Protein AF-A0A8S2FUF8-F1 (afdb_monomer)

Organism: NCBI:txid1234261

Nearest PDB structures (foldseek):
  6hts-assembly1_R  TM=6.579E-01  e=1.430E+00  Homo sapiens

Mean predicted aligned error: 11.36 Å

Radius of gyration: 38.09 Å; Cα contacts (8 Å, |Δi|>4): 50; chains: 1; bounding box: 66×16×119 Å

Structure (mmCIF, N/CA/C/O backbone):
data_AF-A0A8S2FUF8-F1
#
_entry.id   AF-A0A8S2FUF8-F1
#
loop_
_atom_site.group_PDB
_atom_site.id
_atom_site.type_symbol
_atom_site.label_atom_id
_atom_site.label_alt_id
_atom_site.label_comp_id
_atom_site.label_asym_id
_atom_site.label_entity_id
_atom_site.label_seq_id
_atom_site.pdbx_PDB_ins_code
_atom_site.Cartn_x
_atom_site.Cartn_y
_atom_site.Cartn_z
_atom_site.occupancy
_atom_site.B_iso_or_equiv
_atom_site.auth_seq_id
_atom_site.auth_comp_id
_atom_site.auth_asym_id
_atom_site.auth_atom_id
_atom_site.pdbx_PDB_model_num
ATOM 1 N N . ASP A 1 1 ? 19.694 -3.232 -60.286 1.00 44.47 1 ASP A N 1
ATOM 2 C CA . ASP A 1 1 ? 20.425 -2.310 -59.408 1.00 44.47 1 ASP A CA 1
ATOM 3 C C . ASP A 1 1 ? 19.526 -1.998 -58.233 1.00 44.47 1 ASP A C 1
ATOM 5 O O . ASP A 1 1 ? 18.818 -1.001 -58.242 1.00 44.47 1 ASP A O 1
ATOM 9 N N . ASP A 1 2 ? 19.454 -2.953 -57.304 1.00 50.28 2 ASP A N 1
ATOM 10 C CA . ASP A 1 2 ? 18.787 -2.753 -56.022 1.00 50.28 2 ASP A CA 1
ATOM 11 C C . ASP A 1 2 ? 19.748 -1.924 -55.171 1.00 50.28 2 ASP A C 1
ATOM 13 O O . ASP A 1 2 ? 20.763 -2.412 -54.676 1.00 50.28 2 ASP A O 1
ATOM 17 N N . ASP A 1 3 ? 19.481 -0.624 -55.143 1.00 54.78 3 ASP A N 1
ATOM 18 C CA . ASP A 1 3 ? 20.137 0.345 -54.278 1.00 54.78 3 ASP A CA 1
ATOM 19 C C . ASP A 1 3 ? 19.621 0.067 -52.854 1.00 54.78 3 ASP A C 1
ATOM 21 O O . ASP A 1 3 ? 18.620 0.639 -52.417 1.00 54.78 3 ASP A O 1
ATOM 25 N N . ASP A 1 4 ? 20.223 -0.910 -52.165 1.00 62.91 4 ASP A N 1
ATOM 26 C CA . ASP A 1 4 ? 19.974 -1.153 -50.743 1.00 62.91 4 ASP A CA 1
ATOM 27 C C . ASP A 1 4 ? 20.417 0.104 -49.987 1.00 62.91 4 ASP A C 1
ATOM 29 O O . ASP A 1 4 ? 21.601 0.313 -49.706 1.00 62.91 4 ASP A O 1
ATOM 33 N N . ALA A 1 5 ? 19.456 0.987 -49.712 1.00 74.69 5 ALA A N 1
ATOM 34 C CA . ALA A 1 5 ? 19.678 2.192 -48.939 1.00 74.69 5 ALA A CA 1
ATOM 35 C C . ALA A 1 5 ? 20.237 1.793 -47.569 1.00 74.69 5 ALA A C 1
ATOM 37 O O . ALA A 1 5 ? 19.558 1.189 -46.742 1.00 74.69 5 ALA A O 1
ATOM 38 N N . ILE A 1 6 ? 21.509 2.107 -47.349 1.00 76.56 6 ILE A N 1
ATOM 39 C CA . ILE A 1 6 ? 22.182 1.861 -46.082 1.00 76.56 6 ILE A CA 1
ATOM 40 C C . ILE A 1 6 ? 21.552 2.774 -45.025 1.00 76.56 6 ILE A C 1
ATOM 42 O O . ILE A 1 6 ? 21.750 3.990 -45.046 1.00 76.56 6 ILE A O 1
ATOM 46 N N . GLU A 1 7 ? 20.798 2.183 -44.100 1.00 86.88 7 GLU A N 1
ATOM 47 C CA . GLU A 1 7 ? 20.182 2.909 -42.990 1.00 86.88 7 GLU A CA 1
ATOM 48 C C . GLU A 1 7 ? 21.142 3.028 -41.796 1.00 86.88 7 GLU A C 1
ATOM 50 O O . GLU A 1 7 ? 21.804 2.069 -41.382 1.00 86.88 7 GLU A O 1
ATOM 55 N N . TYR A 1 8 ? 21.198 4.229 -41.220 1.00 92.06 8 TYR A N 1
ATOM 56 C CA . TYR A 1 8 ? 22.026 4.564 -40.062 1.00 92.06 8 TYR A CA 1
ATOM 57 C C . TYR A 1 8 ? 21.169 4.761 -38.816 1.00 92.06 8 TYR A C 1
ATOM 59 O O . TYR A 1 8 ? 19.994 5.115 -38.900 1.00 92.06 8 TYR A O 1
ATOM 67 N N . CYS A 1 9 ? 21.774 4.519 -37.657 1.00 94.38 9 CYS A N 1
ATOM 68 C CA . CYS A 1 9 ? 21.138 4.743 -36.368 1.00 94.38 9 CYS A CA 1
ATOM 69 C C . CYS A 1 9 ? 20.625 6.189 -36.242 1.00 94.38 9 CYS A C 1
ATOM 71 O O . CYS A 1 9 ? 21.354 7.139 -36.512 1.00 94.38 9 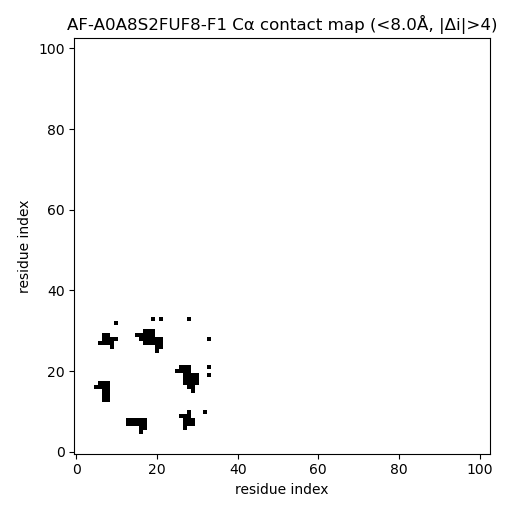CYS A O 1
ATOM 73 N N . GLU A 1 10 ? 19.389 6.349 -35.772 1.00 93.06 10 GLU A N 1
ATOM 74 C CA . GLU A 1 10 ? 18.709 7.648 -35.644 1.00 93.06 10 GLU A CA 1
ATOM 75 C C . GLU A 1 10 ? 19.153 8.471 -34.427 1.00 93.06 10 GLU A C 1
ATOM 77 O O . GLU A 1 10 ? 18.736 9.617 -34.262 1.00 93.06 10 GLU A O 1
ATOM 82 N N . VAL A 1 11 ? 19.988 7.901 -33.556 1.00 91.00 11 VAL A N 1
ATOM 83 C CA . VAL A 1 11 ? 20.613 8.653 -32.461 1.00 91.00 11 VAL A CA 1
ATOM 84 C C . VAL A 1 11 ? 21.607 9.657 -33.036 1.00 91.00 11 VAL A C 1
ATOM 86 O O . VAL A 1 11 ? 22.468 9.290 -33.837 1.00 91.00 11 VAL A O 1
ATOM 89 N N . GLU A 1 12 ? 21.497 10.916 -32.603 1.00 90.56 12 GLU A N 1
ATOM 90 C CA . GLU A 1 12 ? 22.367 12.003 -33.058 1.00 90.56 12 GLU A CA 1
ATOM 91 C C . GLU A 1 12 ? 23.850 11.626 -32.941 1.00 90.56 12 GLU A C 1
ATOM 93 O O . GLU A 1 12 ? 24.286 11.009 -31.971 1.00 90.56 12 GLU A O 1
ATOM 98 N N . GLU A 1 13 ? 24.624 11.990 -33.966 1.00 89.62 13 GLU A N 1
ATOM 99 C CA . GLU A 1 13 ? 26.068 11.728 -34.078 1.00 89.62 13 GLU A CA 1
ATOM 100 C C . GLU A 1 13 ? 26.480 10.245 -34.175 1.00 89.62 13 GLU A C 1
ATOM 102 O O . GLU A 1 13 ? 27.666 9.950 -34.367 1.00 89.62 13 GLU A O 1
ATOM 107 N N . CYS A 1 14 ? 25.534 9.301 -34.136 1.00 91.44 14 CYS A N 1
ATOM 108 C CA . CYS A 1 14 ? 25.818 7.892 -34.373 1.00 91.44 14 CYS A CA 1
ATOM 109 C C . CYS A 1 14 ? 26.072 7.630 -35.863 1.00 91.44 14 CYS A C 1
ATOM 111 O O . CYS A 1 14 ? 25.306 8.043 -36.731 1.00 91.44 14 CYS A O 1
ATOM 113 N N . LYS A 1 15 ? 27.162 6.922 -36.167 1.00 92.62 15 LYS A N 1
ATOM 114 C CA . LYS A 1 15 ? 27.544 6.542 -37.540 1.00 92.62 15 LYS A CA 1
ATOM 115 C C . LYS A 1 15 ? 27.420 5.042 -37.798 1.00 92.62 15 LYS A C 1
ATOM 117 O O . LYS A 1 15 ? 27.822 4.575 -38.861 1.00 92.62 15 LYS A O 1
ATOM 122 N N . ASP A 1 16 ? 26.897 4.301 -36.826 1.00 93.12 16 ASP A N 1
ATOM 123 C CA . ASP A 1 16 ? 26.702 2.863 -36.943 1.00 93.12 16 ASP A CA 1
ATOM 124 C C . ASP A 1 16 ? 25.450 2.550 -37.762 1.00 93.12 16 ASP A C 1
ATOM 126 O O . ASP A 1 16 ? 24.460 3.291 -37.745 1.00 93.12 16 ASP A O 1
ATOM 130 N N . TYR A 1 17 ? 25.493 1.417 -38.457 1.00 92.56 17 TYR A N 1
ATOM 131 C CA . TYR A 1 17 ? 24.356 0.907 -39.211 1.00 92.56 17 TYR A CA 1
ATOM 132 C C . TYR A 1 17 ? 23.214 0.491 -38.285 1.00 92.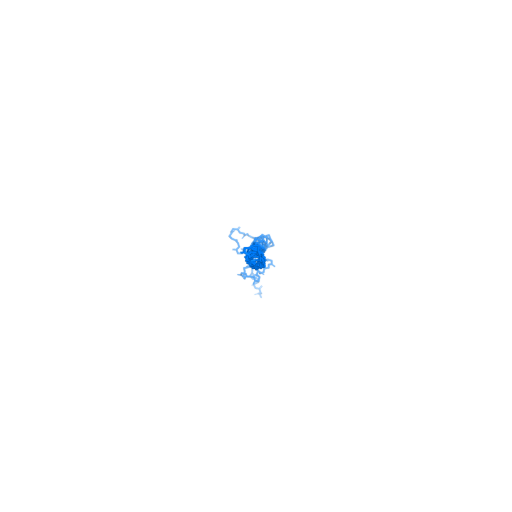56 17 TYR A C 1
ATOM 134 O O . TYR A 1 17 ? 23.431 0.009 -37.165 1.00 92.56 17 TYR A O 1
ATOM 142 N N . VAL A 1 18 ? 21.989 0.642 -38.784 1.00 93.25 18 VAL A N 1
ATOM 143 C CA . VAL A 1 18 ? 20.803 0.079 -38.140 1.00 93.25 18 VAL A CA 1
ATOM 144 C C . VAL A 1 18 ? 20.966 -1.426 -38.011 1.00 93.25 18 VAL A C 1
ATOM 146 O O . VAL A 1 18 ? 21.329 -2.118 -38.959 1.00 93.25 18 VAL A O 1
ATOM 149 N N . GLN A 1 19 ? 20.661 -1.938 -36.822 1.00 90.69 19 GLN A N 1
ATOM 150 C CA . GLN A 1 19 ? 20.547 -3.377 -36.601 1.00 90.69 19 GLN A CA 1
ATOM 151 C C . GLN A 1 19 ? 19.124 -3.805 -36.272 1.00 90.69 19 GLN A C 1
ATOM 153 O O . GLN A 1 19 ? 18.748 -4.949 -36.522 1.00 90.69 19 GLN A O 1
ATOM 158 N N . SER A 1 20 ? 18.325 -2.918 -35.681 1.00 92.12 20 SER A N 1
ATOM 159 C CA . SER A 1 20 ? 16.951 -3.238 -35.333 1.00 92.12 20 SER A CA 1
ATOM 160 C C . SER A 1 20 ? 16.110 -1.983 -35.162 1.00 92.12 20 SER A C 1
ATOM 162 O O . SER A 1 20 ? 16.612 -0.927 -34.776 1.00 92.12 20 SER A O 1
ATOM 164 N N . VAL A 1 21 ? 14.807 -2.139 -35.376 1.00 92.62 21 VAL A N 1
ATOM 165 C CA . VAL A 1 21 ? 13.807 -1.122 -35.065 1.00 92.62 21 VAL A CA 1
ATOM 166 C C . VAL A 1 21 ? 13.263 -1.374 -33.666 1.00 92.62 21 VAL A C 1
ATOM 168 O O . VAL A 1 21 ? 12.838 -2.482 -33.325 1.00 92.62 21 VAL A O 1
ATOM 171 N N . CYS A 1 22 ? 13.240 -0.343 -32.830 1.00 91.75 22 CYS A N 1
ATOM 172 C CA . CYS A 1 22 ? 12.571 -0.439 -31.545 1.00 91.75 22 CYS A CA 1
ATOM 173 C C . CYS A 1 22 ? 11.048 -0.432 -31.735 1.00 91.75 22 CYS A C 1
ATOM 175 O O . CYS A 1 22 ? 10.472 0.594 -32.070 1.00 91.75 22 CYS A O 1
ATOM 177 N N . ASN A 1 23 ? 10.364 -1.531 -31.411 1.00 89.12 23 ASN A N 1
ATOM 178 C CA . ASN A 1 23 ? 8.901 -1.625 -31.553 1.00 89.12 23 ASN A CA 1
ATOM 179 C C . ASN A 1 23 ? 8.097 -0.620 -30.700 1.00 89.12 23 ASN A C 1
ATOM 181 O O . ASN A 1 23 ? 6.920 -0.400 -30.969 1.00 89.12 23 ASN A O 1
ATOM 185 N N . HIS A 1 24 ? 8.703 -0.034 -29.662 1.00 87.81 24 HIS A N 1
ATOM 186 C CA . HIS A 1 24 ? 8.040 0.939 -28.791 1.00 87.81 24 HIS A CA 1
ATOM 187 C C . HIS A 1 24 ? 7.968 2.337 -29.423 1.00 87.81 24 HIS A C 1
ATOM 189 O O . HIS A 1 24 ? 6.900 2.940 -29.449 1.00 87.81 24 HIS A O 1
ATOM 195 N N . CYS A 1 25 ? 9.094 2.852 -29.925 1.00 91.00 25 CYS A N 1
ATOM 196 C CA . CYS A 1 25 ? 9.191 4.207 -30.485 1.00 91.00 25 CYS A CA 1
ATOM 197 C C . CYS A 1 25 ? 9.349 4.238 -32.011 1.00 91.00 25 CYS A C 1
ATOM 199 O O . CYS A 1 25 ? 9.401 5.321 -32.580 1.00 91.00 25 CYS A O 1
ATOM 201 N N . GLN A 1 26 ? 9.418 3.068 -32.653 1.00 93.62 26 GLN A N 1
ATOM 202 C CA . GLN A 1 26 ? 9.662 2.883 -34.086 1.00 93.62 26 GLN A CA 1
ATOM 203 C C . GLN A 1 26 ? 10.975 3.506 -34.578 1.00 93.62 26 GLN A C 1
ATOM 205 O O . GLN A 1 26 ? 11.078 3.877 -35.740 1.00 93.62 26 GLN A O 1
ATOM 210 N N . GLN A 1 27 ? 11.976 3.609 -33.694 1.00 92.12 27 GLN A N 1
ATOM 211 C CA . GLN A 1 27 ? 13.280 4.170 -34.040 1.00 92.12 27 GLN A CA 1
ATOM 212 C C . GLN A 1 27 ? 14.256 3.114 -34.541 1.00 92.12 27 GLN A C 1
ATOM 214 O O . GLN A 1 27 ? 14.364 2.024 -33.967 1.00 92.12 27 GLN A O 1
ATOM 219 N N . ASN A 1 28 ? 15.004 3.492 -35.566 1.00 94.12 28 ASN A N 1
ATOM 220 C CA . ASN A 1 28 ? 16.071 2.736 -36.200 1.00 94.12 28 ASN A CA 1
ATOM 221 C C . ASN A 1 28 ? 17.352 2.846 -35.358 1.00 94.12 28 ASN A C 1
ATOM 223 O O . ASN A 1 28 ? 17.976 3.904 -35.293 1.00 94.12 28 ASN A O 1
ATOM 227 N N . LEU A 1 29 ? 17.751 1.767 -34.678 1.00 94.62 29 LEU A N 1
ATOM 228 C CA . LEU A 1 29 ? 18.844 1.795 -33.701 1.00 94.62 29 LEU A CA 1
ATOM 229 C C . LEU A 1 29 ? 19.949 0.790 -34.043 1.00 94.62 29 LEU A C 1
ATOM 231 O O . LEU A 1 29 ? 19.696 -0.337 -34.486 1.00 94.62 29 LEU A O 1
ATOM 235 N N . CYS A 1 30 ? 21.197 1.184 -33.782 1.00 95.62 30 CYS A N 1
ATOM 236 C CA . CYS A 1 30 ? 22.304 0.236 -33.694 1.00 95.62 30 CYS A CA 1
ATOM 237 C C . CYS A 1 30 ? 22.214 -0.578 -32.389 1.00 95.62 30 CYS A C 1
ATOM 239 O O . CYS A 1 30 ? 21.471 -0.233 -31.464 1.00 95.62 30 CYS A O 1
ATOM 241 N N . GLU A 1 31 ? 22.994 -1.655 -32.285 1.00 94.12 31 GLU A N 1
ATOM 242 C CA . GLU A 1 31 ? 22.985 -2.548 -31.117 1.00 94.12 31 GLU A CA 1
ATOM 243 C C . GLU A 1 31 ? 23.248 -1.811 -29.795 1.00 94.12 31 GLU A C 1
ATOM 245 O O . GLU A 1 31 ? 22.567 -2.046 -28.794 1.00 94.12 31 GLU A O 1
ATOM 250 N N . LEU A 1 32 ? 24.213 -0.887 -29.795 1.00 95.25 32 LEU A N 1
ATOM 251 C CA . LEU A 1 32 ? 24.613 -0.141 -28.605 1.00 95.25 32 LEU A CA 1
ATOM 252 C C . LEU A 1 32 ? 23.472 0.742 -28.091 1.00 95.25 32 LEU A C 1
ATOM 254 O O . LEU A 1 32 ? 23.089 0.639 -26.923 1.00 95.25 32 LEU A O 1
ATOM 258 N N . HIS A 1 33 ? 22.875 1.545 -28.973 1.00 95.12 33 HIS A N 1
ATOM 259 C CA . HIS A 1 33 ? 21.782 2.436 -28.597 1.00 95.12 33 HIS A CA 1
ATOM 260 C C . HIS A 1 33 ? 20.485 1.684 -28.300 1.00 95.12 33 HIS A C 1
ATOM 262 O O . HIS A 1 33 ? 19.729 2.102 -27.428 1.00 95.12 33 HIS A O 1
ATOM 268 N N . LEU A 1 34 ? 20.240 0.530 -28.929 1.00 93.50 34 LEU A N 1
ATOM 269 C CA . LEU A 1 34 ? 19.117 -0.330 -28.558 1.00 93.50 34 LEU A CA 1
ATOM 270 C C . LEU A 1 34 ? 19.276 -0.892 -27.136 1.00 93.50 34 LEU A C 1
ATOM 272 O O . LEU A 1 34 ? 18.303 -0.951 -26.380 1.00 93.50 34 LEU A O 1
ATOM 276 N N . ASN A 1 35 ? 20.491 -1.295 -26.759 1.00 93.19 35 ASN A N 1
ATOM 277 C CA . ASN A 1 35 ? 20.786 -1.785 -25.414 1.00 93.19 35 ASN A CA 1
ATOM 278 C C . ASN A 1 35 ? 20.681 -0.674 -24.363 1.00 93.19 35 ASN A C 1
ATOM 280 O O . ASN A 1 35 ? 20.096 -0.890 -23.298 1.00 93.19 35 ASN A O 1
ATOM 284 N N . GLU A 1 36 ? 21.186 0.524 -24.662 1.00 93.94 36 GLU A N 1
ATOM 285 C CA . GLU A 1 36 ? 21.010 1.684 -23.789 1.00 93.94 36 GLU A CA 1
ATOM 286 C C . GLU A 1 36 ? 19.533 2.046 -23.630 1.00 93.94 36 GLU A C 1
ATOM 288 O O . GLU A 1 36 ? 19.045 2.197 -22.506 1.00 93.94 36 GLU A O 1
ATOM 293 N N . HIS A 1 37 ? 18.797 2.095 -24.738 1.00 92.44 37 HIS A N 1
ATOM 294 C CA . HIS A 1 37 ? 17.373 2.383 -24.737 1.00 92.44 37 HIS A CA 1
ATOM 295 C C . HIS A 1 37 ? 16.595 1.362 -23.892 1.00 92.44 37 HIS A C 1
ATOM 297 O O . HIS A 1 37 ? 15.797 1.740 -23.031 1.00 92.44 37 HIS A O 1
ATOM 303 N N . ARG A 1 38 ? 16.900 0.065 -24.037 1.00 92.69 38 ARG A N 1
ATOM 304 C CA . ARG A 1 38 ? 16.331 -1.004 -23.202 1.00 92.69 38 ARG A CA 1
ATOM 305 C C . ARG A 1 38 ? 16.638 -0.799 -21.720 1.00 92.69 38 ARG A C 1
ATOM 307 O O . ARG A 1 38 ? 15.750 -0.971 -20.888 1.00 92.69 38 ARG A O 1
ATOM 314 N N . ARG A 1 39 ? 17.870 -0.415 -21.378 1.00 94.75 39 ARG A N 1
ATOM 315 C CA . ARG A 1 39 ? 18.287 -0.161 -19.990 1.00 94.75 39 ARG A CA 1
ATOM 316 C C . ARG A 1 39 ? 17.523 1.009 -1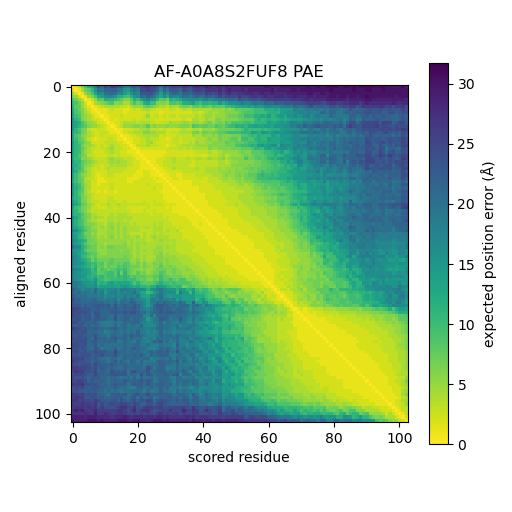9.369 1.00 94.75 39 ARG A C 1
ATOM 318 O O . ARG A 1 39 ? 17.104 0.920 -18.214 1.00 94.75 39 ARG A O 1
ATOM 325 N N . LEU A 1 40 ? 17.327 2.089 -20.124 1.00 93.81 40 LEU A N 1
ATOM 326 C CA . LEU A 1 40 ? 16.561 3.255 -19.676 1.00 93.81 40 LEU A CA 1
ATOM 327 C C . LEU A 1 40 ? 15.091 2.899 -19.443 1.00 93.81 40 LEU A C 1
ATOM 329 O O . LEU A 1 40 ? 14.541 3.254 -18.401 1.00 93.81 40 LEU A O 1
ATOM 333 N N . ILE A 1 41 ? 14.480 2.152 -20.369 1.00 91.62 41 ILE A N 1
ATOM 334 C CA . ILE A 1 41 ? 13.110 1.651 -20.208 1.00 91.62 41 ILE A CA 1
ATOM 335 C C . ILE A 1 41 ? 13.012 0.769 -18.962 1.00 91.62 41 ILE A C 1
ATOM 337 O O . ILE A 1 41 ? 12.135 0.994 -18.132 1.00 91.62 41 ILE A O 1
ATOM 341 N N . GLN A 1 42 ? 13.927 -0.189 -18.786 1.00 93.88 42 GLN A N 1
ATOM 342 C CA . GLN A 1 42 ? 13.918 -1.083 -17.627 1.00 93.88 42 GLN A CA 1
ATOM 343 C C . GLN A 1 42 ? 14.006 -0.303 -16.312 1.00 93.88 42 GLN A C 1
ATOM 345 O O . GLN A 1 42 ? 13.225 -0.545 -15.400 1.00 93.88 42 GLN A O 1
ATOM 350 N N . THR A 1 43 ? 14.889 0.695 -16.246 1.00 95.25 43 THR A N 1
ATOM 351 C CA . THR A 1 43 ? 15.032 1.543 -15.054 1.00 95.25 43 THR A CA 1
ATOM 352 C C . THR A 1 43 ? 13.724 2.273 -14.732 1.00 95.25 43 THR A C 1
ATOM 354 O O . THR A 1 43 ? 13.321 2.354 -13.573 1.00 95.25 43 THR A O 1
ATOM 357 N N . GLN A 1 44 ? 13.027 2.791 -15.747 1.00 94.62 44 GLN A N 1
ATOM 358 C CA . GLN A 1 44 ? 11.726 3.435 -15.549 1.00 94.62 44 GLN A CA 1
ATOM 359 C C . GLN A 1 44 ? 10.645 2.441 -15.108 1.00 94.62 44 GLN A C 1
ATOM 361 O O . GLN A 1 44 ? 9.847 2.767 -14.228 1.00 94.62 44 GLN A O 1
ATOM 366 N N . LEU A 1 45 ? 10.632 1.232 -15.675 1.00 94.69 45 LEU A N 1
ATOM 367 C CA . LEU A 1 45 ? 9.712 0.167 -15.274 1.00 94.69 45 LEU A CA 1
ATOM 368 C C . LEU A 1 45 ? 9.926 -0.242 -13.815 1.00 94.69 45 LEU A C 1
ATOM 370 O O . LEU A 1 45 ? 8.951 -0.355 -13.077 1.00 94.69 45 LEU A O 1
ATOM 374 N N . ASP A 1 46 ? 11.176 -0.380 -13.377 1.00 95.81 46 ASP A N 1
ATOM 375 C CA . ASP A 1 46 ? 11.507 -0.723 -11.992 1.00 95.81 46 ASP A CA 1
ATOM 376 C C . ASP A 1 46 ? 11.026 0.366 -11.018 1.00 95.81 46 ASP A C 1
ATOM 378 O O . ASP A 1 46 ? 10.433 0.074 -9.978 1.00 95.81 46 ASP A O 1
ATOM 382 N N . LEU A 1 47 ? 11.205 1.644 -11.374 1.00 95.81 47 LEU A N 1
ATOM 383 C CA . LEU A 1 47 ? 10.695 2.767 -10.582 1.00 95.81 47 LEU A CA 1
ATOM 384 C C . LEU A 1 47 ? 9.165 2.769 -10.492 1.00 95.81 47 LEU A C 1
ATOM 386 O O . LEU A 1 47 ? 8.611 3.061 -9.431 1.00 95.81 47 LEU A O 1
ATOM 390 N N . LEU A 1 48 ? 8.472 2.459 -11.589 1.00 96.25 48 LEU A N 1
ATOM 391 C CA . LEU A 1 48 ? 7.014 2.352 -11.596 1.00 96.25 48 LEU A CA 1
ATOM 392 C C . LEU A 1 48 ? 6.533 1.161 -10.763 1.00 96.25 48 LEU A C 1
ATOM 394 O O . LEU A 1 48 ? 5.585 1.312 -9.995 1.00 96.25 48 LEU A O 1
ATOM 398 N N . ALA A 1 49 ? 7.205 0.013 -10.855 1.00 97.25 49 ALA A N 1
ATOM 399 C CA . ALA A 1 49 ? 6.901 -1.160 -10.043 1.00 97.25 49 ALA A CA 1
ATOM 400 C C . ALA A 1 49 ? 7.051 -0.858 -8.545 1.00 97.25 49 ALA A C 1
ATOM 402 O O . ALA A 1 49 ? 6.161 -1.181 -7.761 1.00 97.25 49 ALA A O 1
ATOM 403 N N . ASN A 1 50 ? 8.121 -0.159 -8.157 1.00 96.88 50 ASN A N 1
ATOM 404 C CA . ASN A 1 50 ? 8.316 0.277 -6.775 1.00 96.88 50 ASN A CA 1
ATOM 405 C C . ASN A 1 50 ? 7.200 1.218 -6.310 1.00 96.88 50 ASN A C 1
ATOM 407 O O . ASN A 1 50 ? 6.614 0.983 -5.261 1.00 96.88 50 ASN A O 1
ATOM 411 N N . LYS A 1 51 ? 6.811 2.208 -7.125 1.00 97.12 51 LYS A N 1
ATOM 412 C CA . LYS A 1 51 ? 5.682 3.096 -6.795 1.00 97.12 51 LYS A CA 1
ATOM 413 C C . LYS A 1 51 ? 4.367 2.338 -6.618 1.00 97.12 51 LYS A C 1
ATOM 415 O O . LYS A 1 51 ? 3.592 2.668 -5.726 1.00 97.12 51 LYS A O 1
ATOM 420 N N . ILE A 1 52 ? 4.100 1.338 -7.459 1.00 97.06 52 ILE A N 1
ATOM 421 C CA . ILE A 1 52 ? 2.909 0.487 -7.324 1.00 97.06 52 ILE A CA 1
ATOM 422 C C . ILE A 1 52 ? 2.957 -0.283 -6.002 1.00 97.06 52 ILE A C 1
ATOM 424 O O . ILE A 1 52 ? 1.952 -0.334 -5.293 1.00 97.06 52 ILE A O 1
ATOM 428 N N . ASN A 1 53 ? 4.116 -0.841 -5.650 1.00 97.00 53 ASN A N 1
ATOM 429 C CA . ASN A 1 53 ? 4.299 -1.552 -4.388 1.00 97.00 53 ASN A CA 1
ATOM 430 C C . ASN A 1 53 ? 4.089 -0.629 -3.182 1.00 97.00 53 ASN A C 1
ATOM 432 O O . ASN A 1 53 ? 3.363 -1.007 -2.265 1.00 97.00 53 ASN A O 1
ATOM 436 N N . ASP A 1 54 ? 4.645 0.583 -3.207 1.00 96.38 54 ASP A N 1
ATOM 437 C CA . ASP A 1 54 ? 4.488 1.571 -2.136 1.00 96.38 54 ASP A CA 1
ATOM 438 C C . ASP A 1 54 ? 3.012 1.949 -1.943 1.00 96.38 54 ASP A C 1
ATOM 440 O O . ASP A 1 54 ? 2.483 1.877 -0.832 1.00 96.38 54 ASP A O 1
ATOM 444 N N . VAL A 1 55 ? 2.308 2.264 -3.037 1.00 96.00 55 VAL A N 1
ATOM 445 C CA . VAL A 1 55 ? 0.869 2.579 -3.001 1.00 96.00 55 VAL A CA 1
ATOM 446 C C . VAL A 1 55 ? 0.056 1.386 -2.496 1.00 96.00 55 VAL A C 1
ATOM 448 O O . VAL A 1 55 ? -0.871 1.556 -1.702 1.00 96.00 55 VAL A O 1
ATOM 451 N N . SER A 1 56 ? 0.402 0.165 -2.911 1.00 94.81 56 SER A N 1
ATOM 452 C CA . SER A 1 56 ? -0.271 -1.044 -2.435 1.00 94.81 56 SER A CA 1
ATOM 453 C C . SER A 1 56 ? -0.053 -1.268 -0.938 1.00 94.81 56 SER A C 1
ATOM 455 O O . SER A 1 56 ? -0.991 -1.664 -0.245 1.00 94.81 56 SER A O 1
ATOM 457 N N . GLN A 1 57 ? 1.152 -1.015 -0.423 1.00 94.81 57 GLN A N 1
ATOM 458 C CA . GLN A 1 57 ? 1.440 -1.110 1.007 1.00 94.81 57 GLN A CA 1
ATOM 459 C C . GLN A 1 57 ? 0.670 -0.058 1.807 1.00 94.81 57 GLN A C 1
ATOM 461 O O . GLN A 1 57 ? 0.076 -0.397 2.830 1.00 94.81 57 GLN A O 1
ATOM 466 N N . GLU A 1 58 ? 0.614 1.184 1.325 1.00 94.06 58 GLU A N 1
ATOM 467 C CA . GLU A 1 58 ? -0.133 2.262 1.979 1.00 94.06 58 GLU A CA 1
ATOM 468 C C . GLU A 1 58 ? -1.648 1.992 1.997 1.00 94.06 58 GLU A C 1
ATOM 470 O O . GLU A 1 58 ? -2.332 2.226 2.994 1.00 94.06 58 GLU A O 1
ATOM 475 N N . MET A 1 59 ? -2.198 1.453 0.908 1.00 91.69 59 MET A N 1
ATOM 476 C CA . MET A 1 59 ? -3.608 1.066 0.858 1.00 91.69 59 MET A CA 1
ATOM 477 C C . MET A 1 59 ? -3.919 -0.061 1.851 1.00 91.69 59 MET A C 1
ATOM 479 O O . MET A 1 59 ? -4.946 -0.025 2.536 1.00 91.69 59 MET A O 1
ATOM 483 N N . ASN A 1 60 ? -3.026 -1.046 1.959 1.00 91.00 60 ASN A N 1
ATOM 484 C CA . ASN A 1 60 ? -3.171 -2.148 2.904 1.00 91.00 60 ASN A CA 1
ATOM 485 C C . ASN A 1 60 ? -3.082 -1.663 4.356 1.00 91.00 60 ASN A C 1
ATOM 487 O O . ASN A 1 60 ? -3.906 -2.070 5.174 1.00 91.00 60 ASN A O 1
ATOM 491 N N . SER A 1 61 ? -2.143 -0.769 4.683 1.00 87.94 61 SER A N 1
ATOM 492 C CA . SER A 1 61 ? -2.010 -0.235 6.044 1.00 87.94 61 SER A CA 1
ATOM 493 C C . SER A 1 61 ? -3.240 0.571 6.460 1.00 87.94 61 SER A C 1
ATOM 495 O O . SER A 1 61 ? -3.814 0.295 7.512 1.00 87.94 61 SER A O 1
ATOM 497 N N . ARG A 1 62 ? -3.729 1.475 5.600 1.00 85.19 62 ARG A N 1
ATOM 498 C CA . ARG A 1 62 ? -4.962 2.246 5.847 1.00 85.19 62 ARG A CA 1
ATOM 499 C C . ARG A 1 62 ? -6.177 1.337 6.032 1.00 85.19 62 ARG A C 1
ATOM 501 O O . ARG A 1 62 ? -7.019 1.596 6.888 1.00 85.19 62 ARG A O 1
ATOM 508 N N . THR A 1 63 ? -6.266 0.264 5.246 1.00 84.94 63 THR A N 1
ATOM 509 C CA . THR A 1 63 ? -7.347 -0.726 5.358 1.00 84.94 63 THR A CA 1
ATOM 510 C C . THR A 1 63 ? -7.284 -1.456 6.698 1.00 84.94 63 THR A C 1
ATOM 512 O O . THR A 1 63 ? -8.302 -1.587 7.371 1.00 84.94 63 THR A O 1
ATOM 515 N N . LEU A 1 64 ? -6.095 -1.890 7.123 1.00 79.81 64 LEU A N 1
ATOM 516 C CA . LEU A 1 64 ? -5.900 -2.547 8.416 1.00 79.81 64 LEU A CA 1
ATOM 517 C C . LEU A 1 64 ? -6.208 -1.613 9.590 1.00 79.81 64 LEU A C 1
ATOM 519 O O . LEU A 1 64 ? -6.882 -2.035 10.524 1.00 79.81 64 LEU A O 1
ATOM 523 N N . GLU A 1 65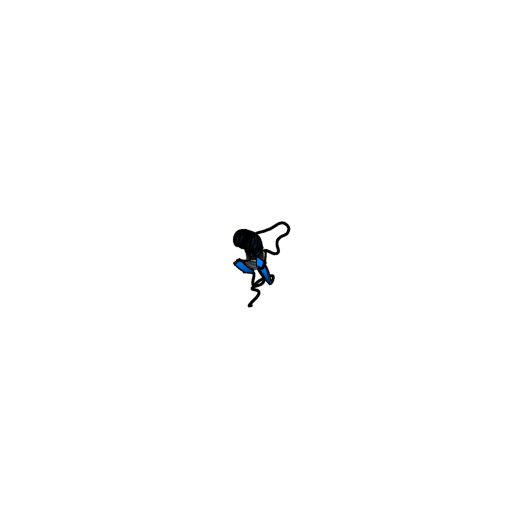 ? -5.784 -0.349 9.534 1.00 81.88 65 GLU A N 1
ATOM 524 C CA . GLU A 1 65 ? -6.121 0.651 10.555 1.00 81.88 65 GLU A CA 1
ATOM 525 C C . GLU A 1 65 ? -7.636 0.856 10.669 1.00 81.88 65 GLU A C 1
ATOM 527 O O . GLU A 1 65 ? -8.188 0.836 11.771 1.00 81.88 65 GLU A O 1
ATOM 532 N N . GLN A 1 66 ? -8.329 0.997 9.536 1.00 78.06 66 GLN A N 1
ATOM 533 C CA . GLN A 1 66 ? -9.785 1.155 9.516 1.00 78.06 66 GLN A CA 1
ATOM 534 C C . GLN A 1 66 ? -10.511 -0.090 10.035 1.00 78.06 66 GLN A C 1
ATOM 536 O O . GLN A 1 66 ? -11.458 0.033 10.815 1.00 78.06 66 GLN A O 1
ATOM 541 N N . LEU A 1 67 ? -10.060 -1.285 9.639 1.00 78.31 67 LEU A N 1
ATOM 542 C CA . LEU A 1 67 ? -10.631 -2.551 10.098 1.00 78.31 67 LEU A CA 1
ATOM 543 C C . LEU A 1 67 ? -10.366 -2.807 11.581 1.00 78.31 67 LEU A C 1
ATOM 545 O O . LEU A 1 67 ? -11.218 -3.387 12.245 1.00 78.31 67 LEU A O 1
ATOM 549 N N . ALA A 1 68 ? -9.218 -2.380 12.107 1.00 82.44 68 ALA A N 1
ATOM 550 C CA . ALA A 1 68 ? -8.872 -2.554 13.511 1.00 82.44 68 ALA A CA 1
ATOM 551 C C . ALA A 1 68 ? -9.642 -1.587 14.418 1.00 82.44 68 ALA A C 1
ATOM 553 O O . ALA A 1 68 ? -10.041 -1.969 15.515 1.00 82.44 68 ALA A O 1
ATOM 554 N N . LYS A 1 69 ? -9.894 -0.350 13.970 1.00 85.88 69 LYS A N 1
ATOM 555 C CA . LYS A 1 69 ? -10.494 0.694 14.813 1.00 85.88 69 LYS A CA 1
ATOM 556 C C . LYS A 1 69 ? -11.894 0.336 15.314 1.00 85.88 69 LYS A C 1
ATOM 558 O O . LYS A 1 69 ? -12.171 0.484 16.500 1.00 85.88 69 LYS A O 1
ATOM 563 N N . LYS A 1 70 ? -12.757 -0.167 14.428 1.00 86.00 70 LYS A N 1
ATOM 564 C CA . LYS A 1 70 ? -14.163 -0.435 14.760 1.00 86.00 70 LYS A CA 1
ATOM 565 C C . LYS A 1 70 ? -14.338 -1.517 15.842 1.00 86.00 70 LYS A C 1
ATOM 567 O O . LYS A 1 70 ? -15.015 -1.235 16.822 1.00 86.00 70 LYS A O 1
ATOM 572 N N . PRO A 1 71 ? -13.691 -2.696 15.763 1.00 90.56 71 PRO A N 1
ATOM 573 C CA . PRO A 1 71 ? -13.718 -3.670 16.853 1.00 90.56 71 PRO A CA 1
ATOM 574 C C . PRO A 1 71 ? -13.241 -3.115 18.200 1.00 90.56 71 PRO A C 1
ATOM 576 O O . PRO A 1 71 ? -13.798 -3.484 19.229 1.00 90.56 71 PRO A O 1
ATOM 579 N N . PHE A 1 72 ? -12.232 -2.233 18.224 1.00 91.06 72 PHE A N 1
ATOM 580 C CA . PHE A 1 72 ? -11.791 -1.600 19.475 1.00 91.06 72 PHE A CA 1
ATOM 581 C C . PHE A 1 72 ? -12.840 -0.638 20.039 1.00 91.06 72 PHE A C 1
ATOM 583 O O . PHE A 1 72 ? -13.076 -0.648 21.245 1.00 91.06 72 PHE A O 1
ATOM 590 N N . GLU A 1 73 ? -13.483 0.160 19.185 1.00 92.94 73 GLU A N 1
ATOM 591 C CA . GLU A 1 73 ? -14.599 1.030 19.579 1.00 92.94 73 GLU A CA 1
ATOM 592 C C . GLU A 1 73 ? -15.776 0.202 20.125 1.00 92.94 73 GLU A C 1
ATOM 594 O O . GLU A 1 73 ? -16.274 0.494 21.213 1.00 92.94 73 GLU A O 1
ATOM 599 N N . ASP A 1 74 ? -16.148 -0.881 19.435 1.00 94.75 74 ASP A N 1
ATOM 600 C CA . ASP A 1 74 ? -17.216 -1.797 19.849 1.00 94.75 74 ASP A CA 1
ATOM 601 C C . ASP A 1 74 ? -16.895 -2.465 21.205 1.00 94.75 74 ASP A C 1
ATOM 603 O O . ASP A 1 74 ? -17.767 -2.599 22.069 1.00 94.75 74 ASP A O 1
ATOM 607 N N . LEU A 1 75 ? -15.634 -2.858 21.430 1.00 96.00 75 LEU A N 1
ATOM 608 C CA . LEU A 1 75 ? -15.179 -3.435 22.700 1.00 96.00 75 LEU A CA 1
ATOM 609 C C . LEU A 1 75 ? -15.200 -2.422 23.850 1.00 96.00 75 LEU A C 1
ATOM 611 O O . LEU A 1 75 ? -15.622 -2.770 24.956 1.00 96.00 75 LEU A O 1
ATOM 615 N N . GLU A 1 76 ? -14.760 -1.183 23.618 1.00 96.75 76 GLU A N 1
ATOM 616 C CA . GLU A 1 76 ? -14.786 -0.143 24.652 1.00 96.75 76 GLU A CA 1
ATOM 617 C C . GLU A 1 76 ? -16.230 0.243 25.002 1.00 96.75 76 GLU A C 1
ATOM 619 O O . GLU A 1 76 ? -16.557 0.395 26.183 1.00 96.75 76 GLU A O 1
ATOM 624 N N . GLN A 1 77 ? -17.120 0.301 24.006 1.00 97.75 77 GLN A N 1
ATOM 625 C CA . GLN A 1 77 ? -18.549 0.498 24.235 1.00 97.75 77 GLN A CA 1
ATOM 626 C C . GLN A 1 77 ? -19.139 -0.647 25.068 1.00 97.75 77 GLN A C 1
ATOM 628 O O . GLN A 1 77 ? -19.762 -0.395 26.101 1.00 97.75 77 GLN A O 1
ATOM 633 N N . TRP A 1 78 ? -18.901 -1.903 24.675 1.00 98.31 78 TRP A N 1
ATOM 634 C CA . TRP A 1 78 ? -19.380 -3.072 25.418 1.00 98.31 78 TRP A CA 1
ATOM 635 C C . TRP A 1 78 ? -18.907 -3.065 26.877 1.00 98.31 78 TRP A C 1
ATOM 637 O O . TRP A 1 78 ? -19.686 -3.343 27.796 1.00 98.31 78 TRP A O 1
ATOM 647 N N . LYS A 1 79 ? -17.638 -2.713 27.105 1.00 98.31 79 LYS A N 1
ATOM 648 C CA . LYS A 1 79 ? -17.049 -2.586 28.440 1.00 98.31 79 LYS A CA 1
ATOM 649 C C . LYS A 1 79 ? -17.759 -1.503 29.252 1.00 98.31 79 LYS A C 1
ATOM 651 O O . LYS A 1 79 ? -18.183 -1.777 30.374 1.00 98.31 79 LYS A O 1
ATOM 656 N N . SER A 1 80 ? -17.915 -0.301 28.695 1.00 98.31 80 SER A N 1
ATOM 657 C CA . SER A 1 80 ? -18.582 0.823 29.363 1.00 98.31 80 SER A CA 1
ATOM 658 C C . SER A 1 80 ? -20.028 0.489 29.744 1.00 98.31 80 SER A C 1
ATOM 660 O O . SER A 1 80 ? -20.422 0.661 30.899 1.00 98.31 80 SER A O 1
ATOM 662 N N . GLU A 1 81 ? -20.796 -0.082 28.813 1.00 98.44 81 GLU A N 1
ATOM 663 C CA . GLU A 1 81 ? -22.180 -0.494 29.062 1.00 98.44 81 GLU A CA 1
ATOM 664 C C . GLU A 1 81 ? -22.279 -1.573 30.145 1.00 98.44 81 GLU A C 1
ATOM 666 O O . GLU A 1 81 ? -23.192 -1.550 30.974 1.00 98.44 81 GLU A O 1
ATOM 671 N N . SER A 1 82 ? -21.336 -2.515 30.162 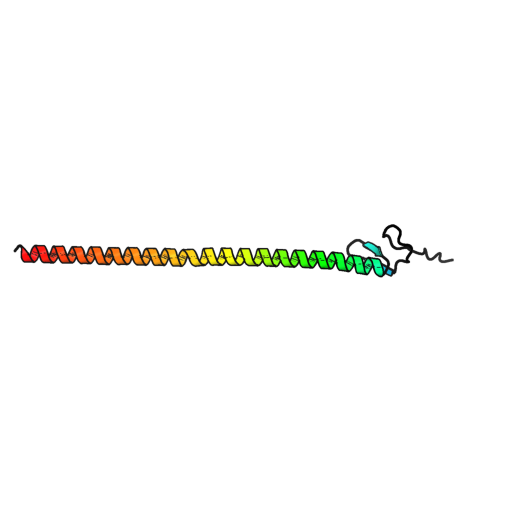1.00 98.44 82 SER A N 1
ATOM 672 C CA . SER A 1 82 ? -21.300 -3.584 31.161 1.00 98.44 82 SER A CA 1
ATOM 673 C C . SER A 1 82 ? -21.036 -3.034 32.562 1.00 98.44 82 SER A C 1
ATOM 675 O O . SER A 1 82 ? -21.758 -3.390 33.494 1.00 98.44 82 SER A O 1
ATOM 677 N N . TYR A 1 83 ? -20.063 -2.128 32.710 1.00 98.50 83 TYR A N 1
ATOM 678 C CA . TYR A 1 83 ? -19.805 -1.455 33.986 1.00 98.50 83 TYR A CA 1
ATOM 679 C C . TYR A 1 83 ? -21.027 -0.682 34.472 1.00 98.50 83 TYR A C 1
ATOM 681 O O . TYR A 1 83 ? -21.422 -0.838 35.625 1.00 98.50 83 TYR A O 1
ATOM 689 N N . HIS A 1 84 ? -21.678 0.067 33.582 1.00 98.44 84 HIS A N 1
ATOM 690 C CA . HIS A 1 84 ? -22.865 0.833 33.939 1.00 98.44 84 HIS A CA 1
ATOM 691 C C . HIS A 1 84 ? -24.005 -0.057 34.455 1.00 98.44 84 HIS A C 1
ATOM 693 O O . HIS A 1 84 ? -24.637 0.258 35.460 1.00 98.44 84 HIS A O 1
ATOM 699 N N . ARG A 1 85 ? -24.247 -1.209 33.814 1.00 98.38 85 ARG A N 1
ATOM 700 C CA . ARG A 1 85 ? -25.268 -2.170 34.272 1.00 98.38 85 ARG A CA 1
ATOM 701 C C . ARG A 1 85 ? -24.933 -2.765 35.638 1.00 98.38 85 ARG A C 1
ATOM 703 O O . ARG A 1 85 ? -25.834 -2.956 36.452 1.00 98.38 85 ARG A O 1
ATOM 710 N N . ILE A 1 86 ? -23.659 -3.075 35.883 1.00 98.44 86 ILE A N 1
ATOM 711 C CA . ILE A 1 86 ? -23.202 -3.589 37.181 1.00 98.44 86 ILE A CA 1
ATOM 712 C C . ILE A 1 86 ? -23.429 -2.538 38.268 1.00 98.44 86 ILE A C 1
ATOM 714 O O . ILE A 1 86 ? -23.980 -2.863 39.316 1.00 98.44 86 ILE A O 1
ATOM 718 N N . GLU A 1 87 ? -23.056 -1.288 38.003 1.00 98.50 87 GLU A N 1
ATOM 719 C CA . GLU A 1 87 ? -23.197 -0.179 38.946 1.00 98.50 87 GLU A CA 1
ATOM 720 C C . GLU A 1 87 ? -24.667 0.108 39.266 1.00 98.50 87 GLU A C 1
ATOM 722 O O . GLU A 1 87 ? -25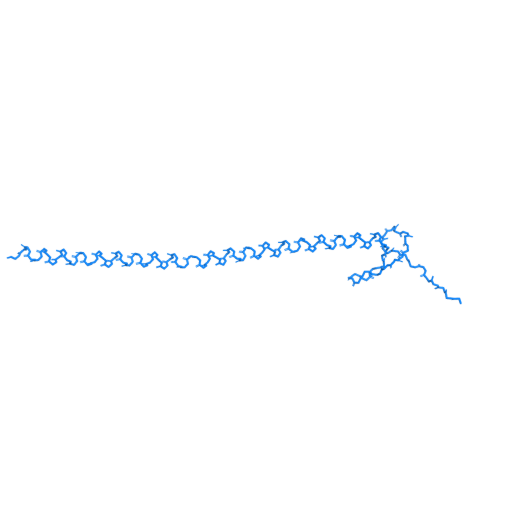.047 0.124 40.436 1.00 98.50 87 GLU A O 1
ATOM 727 N N . GLN A 1 88 ? -25.530 0.175 38.247 1.00 98.25 88 GLN A N 1
ATOM 728 C CA . GLN A 1 88 ? -26.978 0.290 38.446 1.00 98.25 88 GLN A CA 1
ATOM 729 C C . GLN A 1 88 ? -27.529 -0.831 39.333 1.00 98.25 88 GLN A C 1
ATOM 731 O O . GLN A 1 88 ? -28.331 -0.574 40.234 1.00 98.25 88 GLN A O 1
ATOM 736 N N . LYS A 1 89 ? -27.104 -2.080 39.094 1.00 98.25 89 LYS A N 1
ATOM 737 C CA . LYS A 1 89 ? -27.596 -3.223 39.868 1.00 98.25 89 LYS A CA 1
ATOM 738 C C . LYS A 1 89 ? -27.081 -3.213 41.304 1.00 98.25 89 LYS A C 1
ATOM 740 O O . LYS A 1 89 ? -27.813 -3.600 42.214 1.00 98.25 89 LYS A O 1
AT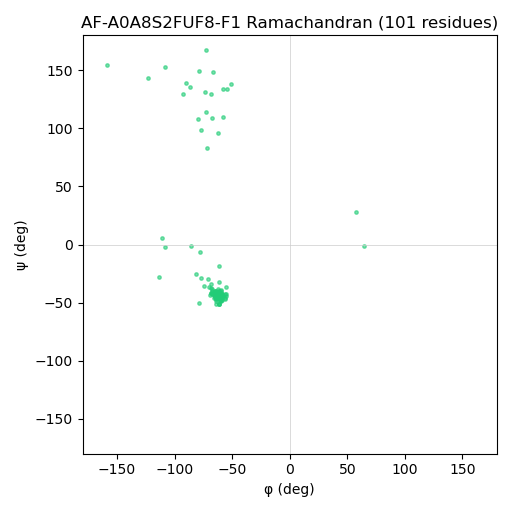OM 745 N N . TYR A 1 90 ? -25.842 -2.778 41.503 1.00 98.00 90 TYR A N 1
ATOM 746 C CA . TYR A 1 90 ? -25.253 -2.589 42.822 1.00 98.00 90 TYR A CA 1
ATOM 747 C C . TYR A 1 90 ? -26.032 -1.541 43.621 1.00 98.00 90 TYR A C 1
ATOM 749 O O . TYR A 1 90 ? -26.492 -1.837 44.721 1.00 98.00 90 TYR A O 1
ATOM 757 N N . GLU A 1 91 ? -26.270 -0.363 43.043 1.00 97.81 91 GLU A N 1
ATOM 758 C CA . GLU A 1 91 ? -27.040 0.697 43.696 1.00 97.81 91 GLU A CA 1
ATOM 759 C C . GLU A 1 91 ? -28.475 0.272 44.025 1.00 97.81 91 GLU A C 1
ATOM 761 O O . GLU A 1 91 ? -28.985 0.583 45.099 1.00 97.81 91 GLU A O 1
ATOM 766 N N . GLU A 1 92 ? -29.141 -0.445 43.113 1.00 97.69 92 GLU A N 1
ATOM 767 C CA . GLU A 1 92 ? -30.467 -1.022 43.359 1.00 97.69 92 GLU A CA 1
ATOM 768 C C . GLU A 1 92 ? -30.445 -1.921 44.601 1.00 97.69 92 GLU A C 1
ATOM 770 O O . GLU A 1 92 ? -31.293 -1.775 45.480 1.00 97.69 92 GLU A O 1
ATOM 775 N N . LYS A 1 93 ? -29.436 -2.792 44.718 1.00 97.38 93 LYS A N 1
ATOM 776 C CA . LYS A 1 93 ? -29.289 -3.689 45.869 1.00 97.38 93 LYS A CA 1
ATOM 777 C C . LYS A 1 93 ? -28.939 -2.958 47.160 1.00 97.38 93 LYS A C 1
ATOM 779 O O . LYS A 1 93 ? -29.466 -3.333 48.203 1.00 97.38 93 LYS A O 1
ATOM 784 N N . CYS A 1 94 ? -28.117 -1.912 47.111 1.00 96.75 94 CYS A N 1
ATOM 785 C CA . CYS A 1 94 ? -27.857 -1.064 48.275 1.00 96.75 94 CYS A CA 1
ATOM 786 C C . CYS A 1 94 ? -29.146 -0.413 48.788 1.00 96.75 94 CYS A C 1
ATOM 788 O O . CYS A 1 94 ? -29.445 -0.530 49.973 1.00 96.75 94 CYS A O 1
ATOM 790 N N . ARG A 1 95 ? -29.950 0.171 47.890 1.00 96.31 95 ARG A N 1
ATOM 791 C CA . ARG A 1 95 ? -31.241 0.780 48.249 1.00 96.31 95 ARG A CA 1
ATOM 792 C C . ARG A 1 95 ? -32.218 -0.235 48.843 1.00 96.31 95 ARG A C 1
ATOM 794 O O . ARG A 1 95 ? -32.888 0.068 49.823 1.00 96.31 95 ARG A O 1
ATOM 801 N N . GLU A 1 96 ? -32.299 -1.443 48.279 1.00 95.50 96 GLU A N 1
ATOM 802 C CA . GLU A 1 96 ? -33.125 -2.520 48.847 1.00 95.50 96 GLU A CA 1
ATOM 803 C C . GLU A 1 96 ? -32.708 -2.865 50.286 1.00 95.50 96 GLU A C 1
ATOM 805 O O . GLU A 1 96 ? -33.567 -3.053 51.145 1.00 95.50 96 GLU A O 1
ATOM 810 N N . VAL A 1 97 ? -31.402 -2.939 50.559 1.00 94.88 97 VAL A N 1
ATOM 811 C CA . VAL A 1 97 ? -30.880 -3.245 51.899 1.00 94.88 97 VAL A CA 1
ATOM 812 C C . VAL A 1 97 ? -31.142 -2.102 52.878 1.00 94.88 97 VAL A C 1
A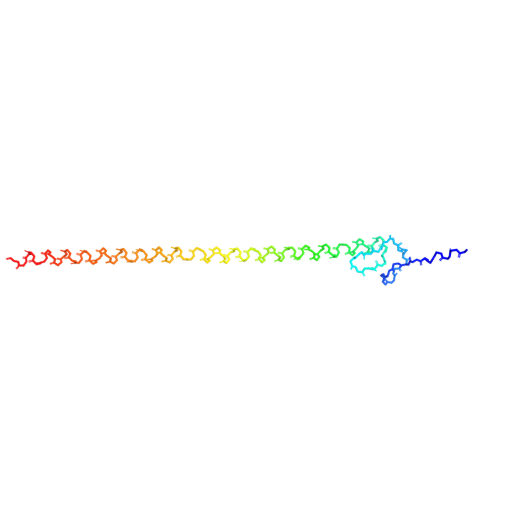TOM 814 O O . VAL A 1 97 ? -31.576 -2.372 53.993 1.00 94.88 97 VAL A O 1
ATOM 817 N N . GLU A 1 98 ? -30.932 -0.846 52.481 1.00 93.38 98 GLU A N 1
ATOM 818 C CA . GLU A 1 98 ? -31.221 0.327 53.323 1.00 93.38 98 GLU A CA 1
ATOM 819 C C . GLU A 1 98 ? -32.687 0.339 53.778 1.00 93.38 98 GLU A C 1
ATOM 821 O O . GLU A 1 98 ? -32.964 0.438 54.972 1.00 93.38 98 GLU A O 1
ATOM 826 N N . VAL A 1 99 ? -33.624 0.099 52.854 1.00 91.38 99 VAL A N 1
ATOM 827 C CA . VAL A 1 99 ? -35.065 0.024 53.158 1.00 91.38 99 VAL A CA 1
ATOM 828 C C . VAL A 1 99 ? -35.408 -1.102 54.141 1.00 91.38 99 VAL A C 1
ATOM 830 O O . VAL A 1 99 ? -36.363 -0.972 54.906 1.00 91.38 99 VAL A O 1
ATOM 833 N N . LEU A 1 100 ? -34.672 -2.217 54.117 1.00 87.81 100 LEU A N 1
ATOM 834 C CA . LEU A 1 100 ? -34.870 -3.327 55.055 1.00 87.81 100 LEU A CA 1
ATOM 835 C C . LEU A 1 100 ? -34.291 -3.042 56.445 1.00 87.81 100 LEU A C 1
ATOM 837 O O . LEU A 1 100 ? -34.787 -3.594 57.421 1.00 87.81 100 LEU A O 1
ATOM 841 N N . VAL A 1 101 ? -33.238 -2.227 56.536 1.00 84.12 101 VAL A N 1
ATOM 842 C CA . VAL A 1 101 ? -32.582 -1.873 57.805 1.00 84.12 101 VAL A CA 1
ATOM 843 C C . VAL A 1 101 ? -33.336 -0.760 58.546 1.00 84.12 101 VAL A C 1
ATOM 845 O O . VAL A 1 101 ? -33.249 -0.680 59.768 1.00 84.12 101 VAL A O 1
ATOM 848 N N . GLU A 1 102 ? -34.084 0.083 57.832 1.00 75.62 102 GLU A N 1
ATOM 849 C CA . GLU A 1 102 ? -34.876 1.184 58.406 1.00 75.62 102 GLU A CA 1
ATOM 850 C C . GLU A 1 102 ? -36.293 0.783 58.889 1.00 75.62 102 GLU A C 1
ATOM 852 O O . GLU A 1 102 ? -37.016 1.637 59.409 1.00 75.62 102 GLU A O 1
ATOM 857 N N . GLN A 1 103 ? -36.694 -0.488 58.740 1.00 54.69 103 GLN A N 1
ATOM 858 C CA . GLN A 1 103 ? -37.967 -1.056 59.231 1.00 54.69 103 GLN A CA 1
ATOM 859 C C . GLN A 1 103 ? -37.816 -1.744 60.591 1.00 54.69 103 GLN A C 1
ATOM 861 O O . GLN A 1 103 ? -38.763 -1.622 61.402 1.00 54.69 103 GLN A O 1
#

Foldseek 3Di:
DPPPPFAFFPPPPGPDTFDDQDPVPRGGHDPVVVVVVVVVVVVVVVVVVVVVVVVVVVVVVVVVVVVVVPVVVVVVVVVVVVVVVVVVVVVVVVVVVVVVVVD

Sequence (103 aa):
DDDDAIEYCEVEECKDYVQSVCNHCQQNLCELHLNEHRRLIQTQLDLLANKINDVSQEMNSRTLEQLAKKPFEDLEQWKSESYHRIEQKYEEKCREVEVLVEQ

Solvent-accessible surface area (backbone atoms only — not comparable to full-atom values): 5880 Å² total; per-residue (Å²): 134,85,79,76,77,84,56,53,18,70,55,85,93,50,84,47,56,46,71,46,66,40,87,87,80,69,43,43,22,21,69,69,59,45,52,50,51,50,50,54,51,50,54,53,51,52,54,50,53,50,52,51,51,53,53,51,51,52,53,50,50,54,49,50,52,58,64,53,48,53,61,53,52,53,51,52,49,53,51,53,54,50,52,52,55,51,49,54,52,49,53,51,52,51,53,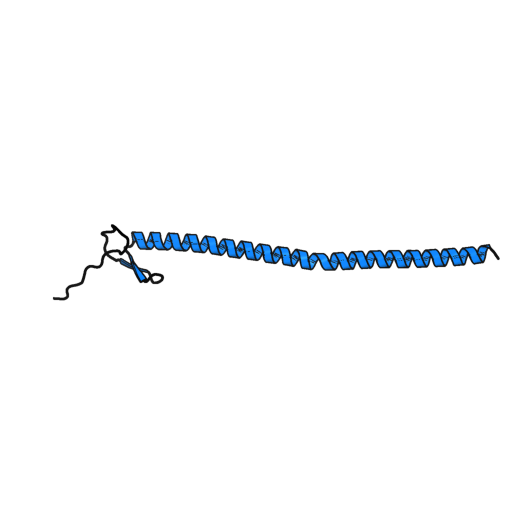56,49,52,61,63,72,78,107

pLDDT: mean 90.7, std 10.06, range [44.47, 98.5]

Secondary structure (DSSP, 8-state):
-------B-SSTT--SBP-EE-TTT--EE-HHHHHHHHHHHHHHHHHHHHHHHHHHHHHHHHHHHHHHHHHHHHHHHHHHHHHHHHHHHHHHHHHHHHHHH--